Protein AF-A0A538AA32-F1 (afdb_monomer)

Nearest PDB structures (foldseek):
  8tsh-assembly1_F  TM=4.966E-01  e=5.435E+00  Caldimonas thermodepolymerans
  3q84-assembly1_A  TM=4.848E-01  e=6.175E+00  Homo sapiens
  3q0k-assembly1_A  TM=4.231E-01  e=6.581E+00  Homo sapiens

Foldseek 3Di:
DDPVVLVVLLVVLVVVLVCLVVPPLPDPVQVVDVVSNVVSVVSSVVSVVSNVVSVVVVVVPD

Sequence (62 aa):
MDEFGRHEVLHMTLFLAGAVEEQLIDHEQVKSRPEWLALAKTACRALKDLYQAGGAEHTTAK

pLDDT: mean 91.05, std 14.03, range [39.84, 98.69]

Solvent-accessible surface area (backbone atoms only — not comparable to full-atom values): 3353 Å² total; per-residue (Å²): 131,55,72,65,60,48,50,50,52,43,49,52,30,49,53,51,23,49,48,36,47,67,63,40,48,63,29,66,78,28,58,78,30,68,72,54,33,51,50,40,50,49,52,28,47,53,28,50,49,50,35,49,56,66,52,49,66,62,72,73,73,116

Radius of gyration: 14.19 Å; Cα contacts (8 Å, |Δi|>4): 44; chains: 1; bounding box: 34×21×37 Å

Secondary structure (DSSP, 8-state):
--HHHHHHHHHHHHHHHHHIIIIIIT-HHHHT-HHHHHHHHHHHHHHHHHHHHHHHHHHS--

Mean predicted aligned error: 4.48 Å

Structure (mmCIF, N/CA/C/O backbone)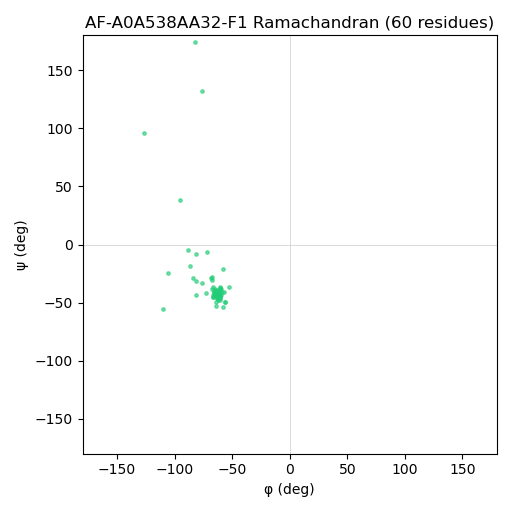:
data_AF-A0A538AA32-F1
#
_entry.id   AF-A0A538AA32-F1
#
loop_
_atom_site.group_PDB
_atom_site.id
_atom_site.type_symbol
_atom_site.label_atom_id
_atom_site.label_alt_id
_atom_site.label_comp_id
_atom_site.label_asym_id
_atom_site.label_entity_id
_atom_site.label_seq_id
_atom_site.pdbx_PDB_ins_code
_atom_site.Cartn_x
_atom_site.Cartn_y
_atom_site.Cartn_z
_atom_site.occupancy
_atom_site.B_iso_or_equiv
_atom_site.auth_seq_id
_atom_site.auth_comp_id
_atom_site.auth_asym_id
_atom_site.auth_atom_id
_atom_site.pdbx_PDB_model_num
ATOM 1 N N . MET A 1 1 ? 5.668 -3.801 -24.222 1.00 69.44 1 MET A N 1
ATOM 2 C CA . MET A 1 1 ? 5.824 -2.523 -23.496 1.00 69.44 1 MET A CA 1
ATOM 3 C C . MET A 1 1 ? 7.242 -2.025 -23.735 1.00 69.44 1 MET A C 1
ATOM 5 O O . MET A 1 1 ? 8.136 -2.864 -23.814 1.00 69.44 1 MET A O 1
ATOM 9 N N . ASP A 1 2 ? 7.452 -0.730 -23.937 1.00 85.69 2 ASP A N 1
ATOM 10 C CA . ASP A 1 2 ? 8.798 -0.149 -24.019 1.00 85.69 2 ASP A CA 1
ATOM 11 C C . ASP A 1 2 ? 9.359 0.117 -22.608 1.00 85.69 2 ASP A C 1
ATOM 13 O O . ASP A 1 2 ? 8.701 -0.145 -21.599 1.00 85.69 2 ASP A O 1
ATOM 17 N N . GLU A 1 3 ? 10.621 0.538 -22.522 1.00 85.31 3 GLU A N 1
ATOM 18 C CA . GLU A 1 3 ? 11.290 0.782 -21.238 1.00 85.31 3 GLU A CA 1
ATOM 19 C C . GLU A 1 3 ? 10.640 1.922 -20.454 1.00 85.31 3 GLU A C 1
ATOM 21 O O . GLU A 1 3 ? 10.428 1.790 -19.251 1.00 85.31 3 GLU A O 1
ATOM 26 N N . PHE A 1 4 ? 10.245 2.987 -21.153 1.00 87.69 4 PHE A N 1
ATOM 27 C CA . PHE A 1 4 ? 9.559 4.127 -20.558 1.00 87.69 4 PHE A CA 1
ATOM 28 C C . PHE A 1 4 ? 8.187 3.734 -19.996 1.00 87.69 4 PHE A C 1
ATOM 30 O O . PHE A 1 4 ? 7.911 3.970 -18.827 1.00 87.69 4 PHE A O 1
ATOM 37 N N . GLY A 1 5 ? 7.352 3.042 -20.773 1.00 90.12 5 GLY A N 1
ATOM 38 C CA . GLY A 1 5 ? 6.047 2.570 -20.320 1.00 90.12 5 GLY A CA 1
ATOM 39 C C . GLY A 1 5 ? 6.145 1.619 -19.127 1.00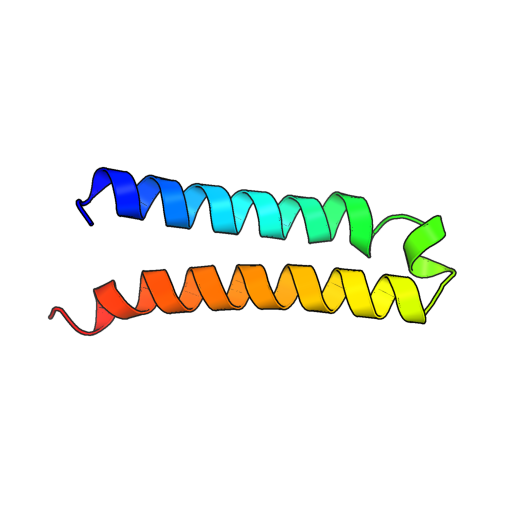 90.12 5 GLY A C 1
ATOM 40 O O . GLY A 1 5 ? 5.323 1.697 -18.218 1.00 90.12 5 GLY A O 1
ATOM 41 N N . ARG A 1 6 ? 7.178 0.765 -19.074 1.00 88.56 6 ARG A N 1
ATOM 42 C CA . ARG A 1 6 ? 7.449 -0.064 -17.886 1.00 88.56 6 ARG A CA 1
ATOM 43 C C . ARG A 1 6 ? 7.853 0.777 -16.680 1.00 88.56 6 ARG A C 1
ATOM 45 O O . ARG A 1 6 ? 7.347 0.523 -15.589 1.00 88.56 6 ARG A O 1
ATOM 52 N N . HIS A 1 7 ? 8.749 1.749 -16.865 1.00 91.25 7 HIS A N 1
ATOM 53 C CA . HIS A 1 7 ? 9.171 2.658 -15.799 1.00 91.25 7 HIS A CA 1
ATOM 54 C C . HIS A 1 7 ? 7.970 3.380 -15.189 1.00 91.25 7 HIS A C 1
ATOM 56 O O . HIS A 1 7 ? 7.791 3.335 -13.975 1.00 91.25 7 HIS A O 1
ATOM 62 N N . GLU A 1 8 ? 7.111 3.954 -16.029 1.00 95.38 8 GLU A N 1
ATOM 63 C CA . GLU A 1 8 ? 5.910 4.661 -15.590 1.00 95.38 8 GLU A CA 1
ATOM 64 C C . GLU A 1 8 ? 4.945 3.735 -14.837 1.00 95.38 8 GLU A C 1
ATOM 66 O O . GLU A 1 8 ? 4.445 4.098 -13.774 1.00 95.38 8 GLU A O 1
ATOM 71 N N . VAL A 1 9 ? 4.721 2.505 -15.318 1.00 94.81 9 VAL A N 1
ATOM 72 C CA . VAL A 1 9 ? 3.861 1.534 -14.617 1.00 94.81 9 VAL A CA 1
ATOM 73 C C . VAL A 1 9 ? 4.430 1.168 -13.246 1.00 94.81 9 VAL A C 1
ATOM 75 O O . VAL A 1 9 ? 3.686 1.168 -12.263 1.00 94.81 9 VAL A O 1
ATOM 78 N N . LEU A 1 10 ? 5.731 0.885 -13.145 1.00 95.44 10 LEU A N 1
ATOM 79 C CA . LEU A 1 10 ? 6.376 0.569 -11.867 1.00 95.44 10 LEU A CA 1
ATOM 80 C C . LEU A 1 10 ? 6.355 1.767 -10.912 1.00 95.44 10 LEU A C 1
ATOM 82 O O . LEU A 1 10 ? 6.007 1.606 -9.740 1.00 95.44 10 LEU A O 1
ATOM 86 N N . HIS A 1 11 ? 6.671 2.961 -11.417 1.00 95.69 11 HIS A N 1
ATOM 87 C CA . HIS A 1 11 ? 6.634 4.204 -10.656 1.00 95.69 11 HIS A CA 1
ATOM 88 C C . HIS A 1 11 ? 5.237 4.459 -10.085 1.00 95.69 11 HIS A C 1
ATOM 90 O O . HIS A 1 11 ? 5.078 4.595 -8.870 1.00 95.69 11 HIS A O 1
ATOM 96 N N . MET A 1 12 ? 4.214 4.445 -10.943 1.00 98.12 12 MET A N 1
ATOM 97 C CA . MET A 1 12 ? 2.840 4.723 -10.536 1.00 98.12 12 MET A CA 1
ATOM 98 C C . MET A 1 12 ? 2.281 3.651 -9.605 1.00 98.12 12 MET A C 1
ATOM 100 O O . MET A 1 12 ? 1.571 3.979 -8.656 1.00 98.12 12 MET A O 1
ATOM 104 N N . THR A 1 13 ? 2.624 2.380 -9.818 1.00 97.88 13 THR A N 1
ATOM 105 C CA . THR A 1 13 ? 2.195 1.295 -8.925 1.00 97.88 13 THR A CA 1
ATOM 106 C C . THR A 1 13 ? 2.762 1.479 -7.518 1.00 97.88 13 THR A C 1
ATOM 108 O O . THR A 1 13 ? 2.029 1.353 -6.536 1.00 97.88 13 THR A O 1
ATOM 111 N N . LEU A 1 14 ? 4.049 1.824 -7.409 1.00 97.06 14 LEU A N 1
ATOM 112 C CA . LEU A 1 14 ? 4.692 2.077 -6.121 1.00 97.06 14 LEU A CA 1
ATOM 113 C C . LEU A 1 14 ? 4.129 3.331 -5.439 1.00 97.06 14 LEU A C 1
ATOM 115 O O . LEU A 1 14 ? 3.828 3.293 -4.246 1.00 97.06 14 LEU A O 1
ATOM 119 N N . PHE A 1 15 ? 3.938 4.414 -6.198 1.00 98.25 15 PHE A N 1
ATOM 120 C CA . PHE A 1 15 ? 3.326 5.649 -5.707 1.00 98.25 15 PHE A CA 1
ATOM 121 C C . PHE A 1 15 ? 1.930 5.396 -5.119 1.00 98.25 15 PHE A C 1
ATOM 123 O O . PHE A 1 15 ? 1.647 5.790 -3.988 1.00 98.25 15 PHE A O 1
ATOM 130 N N . LEU A 1 16 ? 1.069 4.682 -5.852 1.00 98.62 16 LEU A N 1
ATOM 131 C CA . LEU A 1 16 ? -0.281 4.355 -5.394 1.00 98.62 16 LEU A CA 1
ATOM 132 C C . LEU A 1 16 ? -0.265 3.432 -4.170 1.00 98.62 16 LEU A C 1
ATOM 134 O O . LEU A 1 16 ? -1.074 3.621 -3.264 1.00 98.62 16 LEU A O 1
ATOM 138 N N . ALA A 1 17 ? 0.650 2.458 -4.110 1.00 98.38 17 ALA A N 1
ATOM 139 C CA . ALA A 1 17 ? 0.784 1.585 -2.944 1.00 98.38 17 ALA A CA 1
ATOM 140 C C . ALA A 1 17 ? 1.117 2.388 -1.677 1.00 98.38 17 ALA A C 1
ATOM 142 O O . ALA A 1 17 ? 0.485 2.171 -0.641 1.00 98.38 17 ALA A O 1
ATOM 143 N N . GLY A 1 18 ? 2.055 3.337 -1.781 1.00 98.00 18 GLY A N 1
ATOM 144 C CA . GLY A 1 18 ? 2.407 4.255 -0.695 1.00 98.00 18 GLY A CA 1
ATOM 145 C C . GLY A 1 18 ? 1.231 5.136 -0.278 1.00 98.00 18 GLY A C 1
ATOM 146 O O . GLY A 1 18 ? 0.906 5.206 0.901 1.00 98.00 18 GLY A O 1
ATOM 147 N N . ALA A 1 19 ? 0.505 5.715 -1.240 1.00 98.25 19 ALA A N 1
ATOM 148 C CA . ALA A 1 19 ? -0.676 6.523 -0.943 1.00 98.25 19 ALA A CA 1
ATOM 149 C C . ALA A 1 19 ? -1.772 5.723 -0.214 1.00 98.25 19 ALA A C 1
ATOM 151 O O . ALA A 1 19 ? -2.367 6.220 0.738 1.00 98.25 19 ALA A O 1
ATOM 152 N N . VAL A 1 20 ? -2.037 4.472 -0.608 1.00 98.44 20 VAL A N 1
ATOM 153 C CA . VAL A 1 20 ? -3.007 3.617 0.103 1.00 98.44 20 VAL A CA 1
ATOM 154 C C . VAL A 1 20 ? -2.523 3.289 1.519 1.00 98.44 20 VAL A C 1
ATOM 156 O O . VAL A 1 20 ? -3.327 3.275 2.451 1.00 98.44 20 VAL A O 1
ATOM 159 N N . GLU A 1 21 ? -1.230 3.027 1.698 1.00 97.62 21 GLU A N 1
ATOM 160 C CA . GLU A 1 21 ? -0.634 2.745 3.007 1.00 97.62 21 GLU A CA 1
ATOM 161 C C . GLU A 1 21 ? -0.721 3.954 3.947 1.00 97.62 21 GLU A C 1
ATOM 163 O O . GLU A 1 21 ? -1.305 3.856 5.024 1.00 97.62 21 GLU A O 1
ATOM 168 N N . GLU A 1 22 ? -0.256 5.115 3.502 1.00 97.56 22 GLU A N 1
ATOM 169 C CA . GLU A 1 22 ? -0.136 6.310 4.340 1.00 97.56 22 GLU A CA 1
ATOM 170 C C . GLU A 1 22 ? -1.453 7.082 4.499 1.00 97.56 22 GLU A C 1
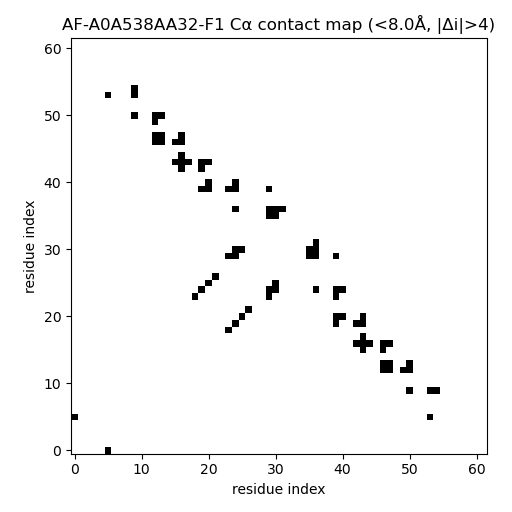ATOM 172 O O . GLU A 1 22 ? -1.679 7.715 5.528 1.00 97.56 22 GLU A O 1
ATOM 177 N N . GLN A 1 23 ? -2.333 7.064 3.491 1.00 97.94 23 GLN A N 1
ATOM 178 C CA . GLN A 1 23 ? -3.530 7.918 3.475 1.00 97.94 23 GLN A CA 1
ATOM 179 C C . GLN A 1 23 ? -4.828 7.159 3.759 1.00 97.94 23 GLN A C 1
ATOM 181 O O . GLN A 1 23 ? -5.796 7.775 4.197 1.00 97.94 23 GLN A O 1
ATOM 186 N N . LEU A 1 24 ? -4.884 5.843 3.512 1.00 97.50 24 LEU A N 1
ATOM 187 C CA . LEU A 1 24 ? -6.083 5.036 3.776 1.00 97.50 24 LEU A CA 1
ATOM 188 C C . LEU A 1 24 ? -5.891 4.081 4.945 1.00 97.50 24 LEU A C 1
ATOM 190 O O . LEU A 1 24 ? -6.679 4.129 5.883 1.00 97.50 24 LEU A O 1
ATOM 194 N N . ILE A 1 25 ? -4.868 3.222 4.915 1.00 98.25 25 ILE A N 1
ATOM 195 C CA . ILE A 1 25 ? -4.625 2.266 6.008 1.00 98.25 25 ILE A CA 1
ATOM 196 C C . ILE A 1 25 ? -4.385 3.012 7.322 1.00 98.25 25 ILE A C 1
ATOM 198 O O . ILE A 1 25 ? -4.866 2.568 8.368 1.00 98.25 25 ILE A O 1
ATOM 202 N N . ASP A 1 26 ? -3.698 4.154 7.264 1.00 97.44 26 ASP A N 1
ATOM 203 C CA . ASP A 1 26 ? -3.403 4.952 8.446 1.00 97.44 26 ASP A CA 1
ATOM 204 C C . ASP A 1 26 ? -4.525 5.879 8.924 1.00 97.44 26 ASP A C 1
ATOM 206 O O . ASP A 1 26 ? -4.448 6.389 10.043 1.00 97.44 26 ASP A O 1
ATOM 210 N N . HIS A 1 27 ? -5.604 6.014 8.154 1.00 98.12 27 HIS A N 1
ATOM 211 C CA . HIS A 1 27 ? 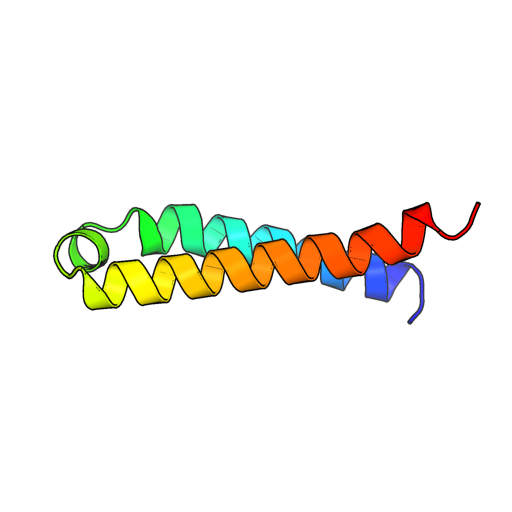-6.725 6.892 8.467 1.00 98.12 27 HIS A CA 1
ATOM 212 C C . HIS A 1 27 ? -7.634 6.315 9.566 1.00 98.12 27 HIS A C 1
ATOM 214 O O . HIS A 1 27 ? -8.102 5.177 9.482 1.00 98.12 27 HIS A O 1
ATOM 220 N N . GLU A 1 28 ? -7.984 7.122 10.569 1.00 98.12 28 GLU A N 1
ATOM 221 C CA . GLU A 1 28 ? -8.74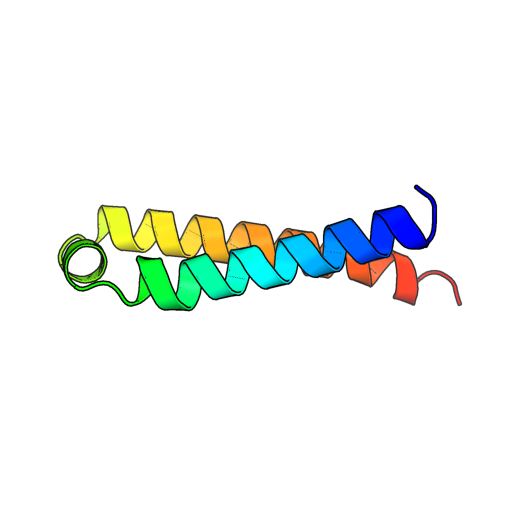2 6.689 11.759 1.00 98.12 28 GLU A CA 1
ATOM 222 C C . GLU A 1 28 ? -10.108 6.050 11.430 1.00 98.12 28 GLU A C 1
ATOM 224 O O . GLU A 1 28 ? -10.501 5.021 11.986 1.00 98.12 28 GLU A O 1
ATOM 229 N N . GLN A 1 29 ? -10.838 6.604 10.462 1.00 98.31 29 GLN A N 1
ATOM 230 C CA . GLN A 1 29 ? -12.134 6.079 10.012 1.00 98.31 29 GLN A CA 1
ATOM 231 C C . GLN A 1 29 ? -12.010 4.716 9.314 1.00 98.31 29 GLN A C 1
ATOM 233 O O . GLN A 1 29 ? -12.952 3.928 9.349 1.00 98.31 29 GLN A O 1
ATOM 238 N N . VAL A 1 30 ? -10.864 4.427 8.694 1.00 98.25 30 VAL A N 1
ATOM 239 C CA . VAL A 1 30 ? -10.581 3.119 8.094 1.00 98.25 30 VAL A CA 1
ATOM 240 C C . VAL A 1 30 ? -10.128 2.143 9.180 1.00 98.25 30 VAL A C 1
ATOM 242 O O . VAL A 1 30 ? -10.629 1.024 9.233 1.00 98.25 30 VAL A O 1
ATOM 245 N N . LYS A 1 31 ? -9.259 2.571 10.108 1.00 98.25 31 LYS A N 1
ATOM 246 C CA . LYS A 1 31 ? -8.798 1.760 11.253 1.00 98.25 31 LYS A CA 1
ATOM 247 C C . LYS A 1 31 ? -9.936 1.315 12.174 1.00 98.25 31 LYS A C 1
ATOM 249 O O . LYS A 1 31 ? -9.932 0.182 12.647 1.00 98.25 31 LYS A O 1
ATOM 254 N N . SER A 1 32 ? -10.920 2.184 12.401 1.00 98.31 32 SER A N 1
ATOM 255 C CA . SER A 1 32 ? -12.089 1.907 13.251 1.00 98.31 32 SER A CA 1
ATOM 256 C C . SER A 1 32 ? -13.101 0.925 12.647 1.00 98.31 32 SER A C 1
ATOM 258 O O . SER A 1 32 ? -14.037 0.520 13.336 1.00 98.31 32 SER A O 1
ATOM 260 N N . ARG A 1 33 ? -12.927 0.515 11.384 1.00 98.56 33 ARG A N 1
ATOM 261 C CA . ARG A 1 33 ? -13.825 -0.395 10.661 1.00 98.56 33 ARG A CA 1
ATOM 262 C C . ARG A 1 33 ? -13.022 -1.562 10.084 1.00 98.56 33 ARG A C 1
ATOM 264 O O . ARG A 1 33 ? -12.433 -1.418 9.010 1.00 98.56 33 ARG A O 1
ATOM 271 N N . PRO A 1 34 ? -12.957 -2.714 10.780 1.00 97.69 34 PRO A N 1
ATOM 272 C CA . PRO A 1 34 ? -12.100 -3.835 10.394 1.00 97.69 34 PRO A CA 1
ATOM 273 C C . PRO A 1 34 ? -12.290 -4.299 8.945 1.00 97.69 34 PRO A C 1
ATOM 275 O O . PRO A 1 34 ? -11.318 -4.641 8.273 1.00 97.69 34 PRO A O 1
ATOM 278 N N . GLU A 1 35 ? -13.522 -4.267 8.443 1.00 98.56 35 GLU A N 1
ATOM 279 C CA . GLU A 1 35 ? -13.861 -4.616 7.068 1.00 98.56 35 GLU A CA 1
ATOM 280 C C . GLU A 1 35 ? -13.289 -3.619 6.046 1.00 98.56 35 GLU A C 1
ATOM 282 O O . GLU A 1 35 ? -12.780 -4.032 5.005 1.00 98.56 35 GLU A O 1
ATOM 287 N N . TRP A 1 36 ? -13.276 -2.318 6.354 1.00 98.50 36 TRP A N 1
ATOM 288 C CA . TRP A 1 36 ? -12.662 -1.302 5.490 1.00 98.50 36 TRP A CA 1
ATOM 289 C C . TRP A 1 36 ? -11.141 -1.379 5.541 1.00 98.50 36 TRP A C 1
ATOM 291 O O . TRP A 1 36 ? -10.487 -1.322 4.500 1.00 98.50 36 TRP A O 1
ATOM 301 N N . LEU A 1 37 ? -10.574 -1.578 6.732 1.00 98.62 37 LEU A N 1
ATOM 302 C CA . LEU A 1 37 ? -9.140 -1.789 6.897 1.00 98.62 37 LEU A CA 1
ATOM 303 C C . LEU A 1 37 ? -8.656 -3.011 6.105 1.00 98.62 37 LEU A C 1
ATOM 305 O O . LEU A 1 37 ? -7.598 -2.961 5.477 1.00 98.62 37 LEU A O 1
ATOM 309 N N . ALA A 1 38 ? -9.428 -4.101 6.102 1.00 98.56 38 ALA A N 1
ATOM 310 C CA . ALA A 1 38 ? -9.120 -5.295 5.320 1.00 98.56 38 ALA A CA 1
ATOM 311 C C . ALA A 1 38 ? -9.126 -5.015 3.807 1.00 98.56 38 ALA A C 1
ATOM 313 O O . ALA A 1 38 ? -8.213 -5.452 3.099 1.00 98.56 38 ALA A O 1
ATOM 314 N N . LEU A 1 39 ? -10.101 -4.246 3.312 1.00 98.69 39 LEU A N 1
ATOM 315 C CA . LEU A 1 39 ? -10.151 -3.827 1.908 1.00 98.69 39 LEU A CA 1
ATOM 316 C C . LEU A 1 39 ? -8.955 -2.936 1.535 1.00 98.69 39 LEU A C 1
ATOM 318 O O . LEU A 1 39 ? -8.294 -3.201 0.532 1.00 98.69 39 LEU A O 1
ATOM 322 N N . ALA A 1 40 ? -8.613 -1.945 2.364 1.00 98.50 40 ALA A N 1
ATOM 323 C CA . ALA A 1 40 ? -7.470 -1.059 2.125 1.00 98.50 40 ALA A CA 1
ATOM 324 C C . ALA A 1 40 ? -6.136 -1.830 2.103 1.00 98.50 40 ALA A C 1
ATOM 326 O O . ALA A 1 40 ? -5.306 -1.637 1.213 1.00 98.50 40 ALA A O 1
ATOM 327 N N . LYS A 1 41 ? -5.957 -2.782 3.029 1.00 98.44 41 LYS A N 1
ATOM 328 C CA . LYS A 1 41 ? -4.798 -3.689 3.046 1.00 98.44 41 LYS A CA 1
ATOM 329 C C . LYS A 1 41 ? -4.731 -4.581 1.812 1.00 98.44 41 LYS A C 1
ATOM 331 O O . LYS A 1 41 ? -3.642 -4.786 1.281 1.00 98.44 41 LYS A O 1
ATOM 336 N N . THR A 1 42 ? -5.872 -5.076 1.339 1.00 98.69 42 THR A N 1
ATOM 337 C CA . THR A 1 42 ? -5.949 -5.886 0.115 1.00 98.69 42 THR A CA 1
ATOM 338 C C . THR A 1 42 ? -5.550 -5.067 -1.112 1.00 98.69 42 THR A C 1
ATOM 340 O O . THR A 1 42 ? -4.751 -5.536 -1.916 1.00 98.69 42 THR A O 1
ATOM 343 N N . ALA A 1 43 ? -6.026 -3.824 -1.225 1.00 98.56 43 ALA A N 1
ATOM 344 C CA . ALA A 1 43 ? -5.644 -2.925 -2.311 1.00 98.56 43 ALA A CA 1
ATOM 345 C C . ALA A 1 43 ? -4.136 -2.613 -2.301 1.00 98.56 43 ALA A C 1
ATOM 347 O O . ALA A 1 43 ? -3.471 -2.756 -3.325 1.00 98.56 43 ALA A O 1
ATOM 348 N N . CYS A 1 44 ? -3.573 -2.265 -1.137 1.00 98.56 44 CYS A N 1
ATOM 349 C CA . CYS A 1 44 ? -2.133 -2.025 -0.991 1.00 98.56 44 CYS A CA 1
ATOM 350 C C . CYS A 1 44 ? -1.308 -3.271 -1.355 1.00 98.56 44 CYS A C 1
ATOM 352 O O . CYS A 1 44 ? -0.319 -3.174 -2.082 1.00 98.56 44 CYS A O 1
ATOM 354 N N . ARG A 1 45 ? -1.738 -4.459 -0.907 1.00 98.44 45 ARG A N 1
ATOM 355 C CA . ARG A 1 45 ? -1.096 -5.732 -1.259 1.00 98.44 45 ARG A CA 1
ATOM 356 C C . ARG A 1 45 ? -1.125 -5.981 -2.765 1.00 98.44 45 ARG A C 1
ATOM 358 O O . ARG A 1 45 ? -0.074 -6.255 -3.323 1.00 98.44 45 ARG A O 1
ATOM 365 N N . ALA A 1 46 ? -2.274 -5.814 -3.418 1.00 98.50 46 ALA A N 1
ATOM 366 C CA . ALA A 1 46 ? -2.402 -6.015 -4.860 1.00 98.50 46 ALA A CA 1
ATOM 367 C C . ALA A 1 46 ? -1.488 -5.077 -5.670 1.00 98.50 46 ALA A C 1
ATOM 369 O O . ALA A 1 46 ? -0.884 -5.502 -6.652 1.00 98.50 46 ALA A O 1
ATOM 370 N N . LEU A 1 47 ? -1.332 -3.819 -5.239 1.00 98.38 47 LEU A N 1
ATOM 371 C CA . LEU A 1 47 ? -0.392 -2.880 -5.858 1.00 98.38 47 LEU A CA 1
ATOM 372 C C . LEU A 1 47 ? 1.063 -3.324 -5.649 1.00 98.38 47 LEU A C 1
ATOM 374 O O . LEU A 1 47 ? 1.844 -3.349 -6.596 1.00 98.38 47 LEU A O 1
ATOM 378 N N . LYS A 1 48 ? 1.432 -3.744 -4.433 1.00 97.12 48 LYS A N 1
ATOM 379 C CA . LYS A 1 48 ? 2.776 -4.278 -4.158 1.00 97.12 48 LYS A CA 1
ATOM 380 C C . LYS A 1 48 ? 3.060 -5.538 -4.989 1.00 97.12 48 LYS A C 1
ATOM 382 O O . LYS A 1 48 ? 4.152 -5.654 -5.538 1.00 97.12 48 LYS A O 1
ATOM 387 N N . ASP A 1 49 ? 2.083 -6.426 -5.152 1.00 97.12 49 ASP A N 1
ATOM 388 C CA . ASP A 1 49 ? 2.209 -7.630 -5.979 1.00 97.12 49 ASP A CA 1
ATOM 389 C C . ASP A 1 49 ? 2.382 -7.280 -7.467 1.00 97.12 49 ASP A C 1
ATOM 391 O O . ASP A 1 49 ? 3.240 -7.857 -8.134 1.00 97.12 49 ASP A O 1
ATOM 395 N N . LEU A 1 50 ? 1.646 -6.285 -7.980 1.00 95.69 50 LEU A N 1
ATOM 396 C CA . LEU A 1 50 ? 1.816 -5.780 -9.348 1.00 95.69 50 LEU A CA 1
ATOM 397 C C . LEU A 1 50 ? 3.217 -5.189 -9.571 1.00 95.69 50 LEU A C 1
ATOM 399 O O . LEU A 1 50 ? 3.844 -5.461 -10.595 1.00 95.69 50 LEU A O 1
ATOM 403 N N . TYR A 1 51 ? 3.732 -4.427 -8.604 1.00 95.62 51 TYR A N 1
ATOM 404 C CA . TYR A 1 51 ? 5.090 -3.887 -8.660 1.00 95.62 51 TYR A CA 1
ATOM 405 C C . TYR A 1 51 ? 6.136 -5.009 -8.729 1.00 95.62 51 TYR A C 1
ATOM 407 O O . TYR A 1 51 ? 7.043 -4.963 -9.558 1.00 95.62 51 TYR A O 1
ATOM 415 N N . GLN A 1 52 ? 5.989 -6.049 -7.900 1.00 93.12 52 GLN A N 1
ATOM 416 C CA . GLN A 1 52 ? 6.896 -7.200 -7.917 1.00 93.12 52 GLN A CA 1
ATOM 417 C C . GLN A 1 52 ? 6.798 -7.992 -9.223 1.00 93.12 52 GLN A C 1
ATOM 419 O O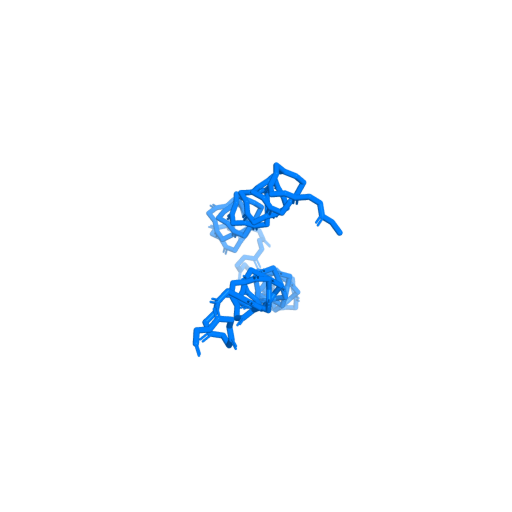 . GLN A 1 52 ? 7.828 -8.373 -9.771 1.00 93.12 52 GLN A O 1
ATOM 424 N N . ALA A 1 53 ? 5.591 -8.205 -9.752 1.00 91.44 53 ALA A N 1
ATOM 425 C CA . ALA A 1 53 ? 5.397 -8.896 -11.025 1.00 91.44 53 ALA A CA 1
ATOM 426 C C . ALA A 1 53 ? 6.083 -8.152 -12.182 1.00 91.44 53 ALA A C 1
ATOM 428 O O . ALA A 1 53 ? 6.822 -8.765 -12.949 1.00 91.44 53 ALA A O 1
ATOM 429 N N . GLY A 1 54 ? 5.920 -6.825 -12.258 1.00 85.75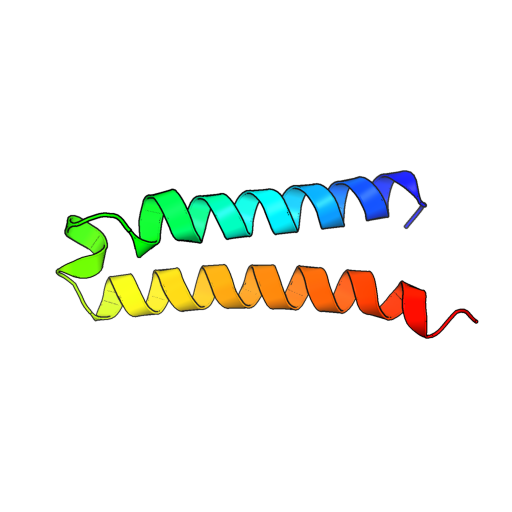 54 GLY A N 1
ATOM 430 C CA . GLY A 1 54 ? 6.598 -6.004 -13.265 1.00 85.75 54 GLY A CA 1
ATOM 431 C C . GLY A 1 54 ? 8.121 -5.934 -13.077 1.00 85.75 54 GLY A C 1
ATOM 432 O O . GLY A 1 54 ? 8.857 -5.833 -14.055 1.00 85.75 54 GLY A O 1
ATOM 433 N N . GLY A 1 55 ? 8.611 -6.015 -11.835 1.00 82.62 55 GLY A N 1
ATOM 434 C CA . GLY A 1 55 ? 10.044 -6.060 -11.528 1.00 82.62 55 GLY A CA 1
ATOM 435 C C . GLY A 1 55 ? 10.696 -7.421 -11.805 1.00 82.62 55 GLY A C 1
ATOM 436 O O . GLY A 1 55 ? 11.856 -7.475 -12.209 1.00 82.62 55 GLY A O 1
ATOM 437 N N . ALA A 1 56 ? 9.963 -8.524 -11.629 1.00 75.81 56 ALA A N 1
ATOM 438 C CA . ALA A 1 56 ? 10.456 -9.885 -11.850 1.00 75.81 56 ALA A CA 1
ATOM 439 C C . ALA A 1 56 ? 10.736 -10.190 -13.331 1.00 75.81 56 ALA A C 1
ATOM 441 O O . ALA A 1 56 ? 11.667 -10.936 -13.631 1.00 75.81 56 ALA A O 1
ATOM 442 N N . GLU A 1 57 ? 10.022 -9.554 -14.267 1.00 67.00 57 GLU A N 1
ATOM 443 C CA . GLU A 1 57 ? 10.352 -9.625 -15.702 1.00 67.00 57 GLU A CA 1
ATOM 444 C C . GLU A 1 57 ? 11.783 -9.130 -16.006 1.00 67.00 57 GLU A C 1
ATOM 446 O O . GLU A 1 57 ? 12.367 -9.500 -17.025 1.00 67.00 57 GLU A O 1
ATO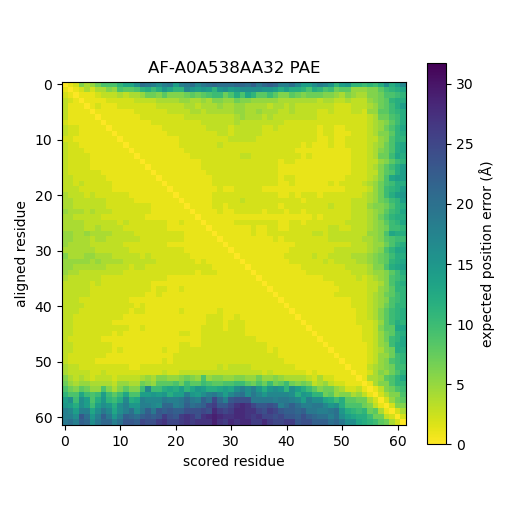M 451 N N . HIS A 1 58 ? 12.382 -8.334 -15.112 1.00 54.94 58 HIS A N 1
ATOM 452 C CA . HIS A 1 58 ? 13.744 -7.817 -15.240 1.00 54.94 58 HIS A CA 1
ATOM 453 C C . HIS A 1 58 ? 14.822 -8.797 -14.742 1.00 54.94 58 HIS A C 1
ATOM 455 O O . HIS A 1 58 ? 15.946 -8.776 -15.241 1.00 54.94 58 HIS A O 1
ATOM 461 N N . THR A 1 59 ? 14.517 -9.668 -13.772 1.00 54.41 59 THR A N 1
ATOM 462 C CA . THR A 1 59 ? 15.509 -10.579 -13.164 1.00 54.41 59 THR A CA 1
ATOM 463 C C . THR A 1 59 ? 15.678 -11.896 -13.918 1.00 54.41 59 THR A C 1
ATOM 465 O O . THR A 1 59 ? 16.714 -12.540 -13.772 1.00 54.41 59 THR A O 1
ATOM 468 N N . THR A 1 60 ? 14.717 -12.280 -14.763 1.00 52.06 60 THR A N 1
ATOM 469 C CA . THR A 1 60 ? 14.815 -13.450 -15.657 1.00 52.06 60 THR A CA 1
ATOM 470 C C . THR A 1 60 ? 15.449 -13.152 -17.018 1.00 52.06 60 THR A C 1
ATOM 472 O O . THR A 1 60 ? 15.666 -1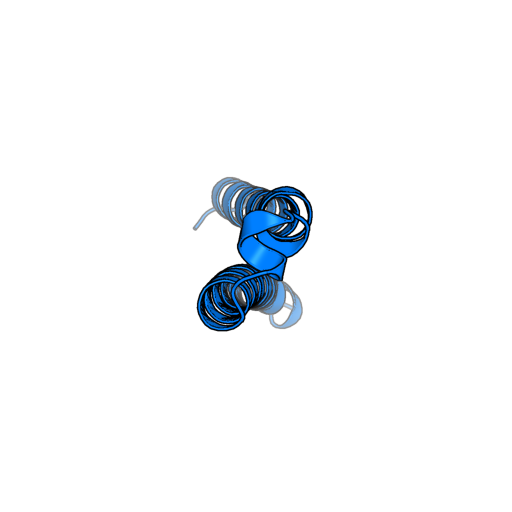4.073 -17.799 1.00 52.06 60 THR A O 1
ATOM 475 N N . ALA A 1 61 ? 15.756 -11.888 -17.320 1.00 47.38 61 ALA A N 1
ATOM 476 C CA . ALA A 1 61 ? 16.369 -11.463 -18.581 1.00 47.38 61 ALA A CA 1
ATOM 477 C C . ALA A 1 61 ? 17.906 -11.343 -18.493 1.00 47.38 61 ALA A C 1
ATOM 479 O O . ALA A 1 61 ? 18.486 -10.415 -19.062 1.00 47.38 61 ALA A O 1
ATOM 480 N N . LYS A 1 62 ? 18.566 -12.253 -17.768 1.00 39.84 62 LYS A N 1
ATOM 481 C CA . LYS A 1 62 ? 20.029 -12.298 -17.659 1.00 39.84 62 LYS A CA 1
ATOM 482 C C . LYS A 1 62 ? 20.588 -13.664 -18.023 1.00 39.84 62 LYS A C 1
ATOM 484 O O . LYS A 1 62 ? 20.010 -14.668 -17.556 1.00 39.84 62 LYS A O 1
#